Protein AF-A0AA40WFL8-F1 (afdb_monomer)

Nearest PDB structures (foldseek):
  6jas-assembly1_A  TM=4.615E-01  e=9.021E+00  Homo sapiens
  3pxb-assembly1_A  TM=3.647E-01  e=5.814E+00  Homo sapiens

Mean predicted aligned error: 5.48 Å

Structure (mmCIF, N/CA/C/O backbone):
data_AF-A0AA40WFL8-F1
#
_entry.id   AF-A0AA40WFL8-F1
#
loop_
_atom_site.group_PDB
_atom_site.id
_atom_site.type_symbol
_atom_site.label_atom_id
_atom_site.label_alt_id
_atom_site.label_comp_id
_atom_site.label_asym_id
_atom_site.label_entity_id
_atom_site.label_seq_id
_atom_site.pdbx_PDB_ins_code
_atom_site.Cartn_x
_atom_site.Cartn_y
_atom_site.Cartn_z
_atom_site.occupancy
_atom_site.B_iso_or_equiv
_atom_site.auth_seq_id
_atom_site.auth_comp_id
_atom_site.auth_asym_id
_atom_site.auth_atom_id
_atom_site.pdbx_PDB_model_num
ATOM 1 N N . MET A 1 1 ? -19.576 5.888 -26.465 1.00 38.38 1 MET A N 1
ATOM 2 C CA . MET A 1 1 ? -18.145 5.507 -26.473 1.00 38.38 1 MET A CA 1
ATOM 3 C C . MET A 1 1 ? -17.987 4.346 -25.510 1.00 38.38 1 MET A C 1
ATOM 5 O O . MET A 1 1 ? -18.214 4.531 -24.323 1.00 38.38 1 MET A O 1
ATOM 9 N N . HIS A 1 2 ? -17.768 3.139 -26.031 1.00 34.97 2 HIS A N 1
ATOM 10 C CA . HIS A 1 2 ? -17.852 1.905 -25.252 1.00 34.97 2 HIS A CA 1
ATOM 11 C C . HIS A 1 2 ? -16.778 1.844 -24.160 1.00 34.97 2 HIS A C 1
ATOM 13 O O . HIS A 1 2 ? -15.580 1.807 -24.433 1.00 34.97 2 HIS A O 1
ATOM 19 N N . SER A 1 3 ? -17.241 1.832 -22.914 1.00 44.56 3 SER A N 1
ATOM 20 C CA . SER A 1 3 ? -16.462 1.585 -21.710 1.00 44.56 3 SER A CA 1
ATOM 21 C C . SER A 1 3 ? -16.089 0.104 -21.624 1.00 44.56 3 SER A C 1
ATOM 23 O O . SER A 1 3 ? -16.784 -0.685 -20.985 1.00 44.56 3 SER A O 1
ATOM 25 N N . ASN A 1 4 ? -14.974 -0.282 -22.243 1.00 40.94 4 ASN A N 1
ATOM 26 C CA . ASN A 1 4 ? -14.311 -1.548 -21.928 1.00 40.94 4 ASN A CA 1
ATOM 27 C C . ASN A 1 4 ? -13.576 -1.408 -20.585 1.00 40.94 4 ASN A C 1
ATOM 29 O O . ASN A 1 4 ? -12.354 -1.309 -20.530 1.00 40.94 4 ASN A O 1
ATOM 33 N N . ASN A 1 5 ? -14.335 -1.390 -19.48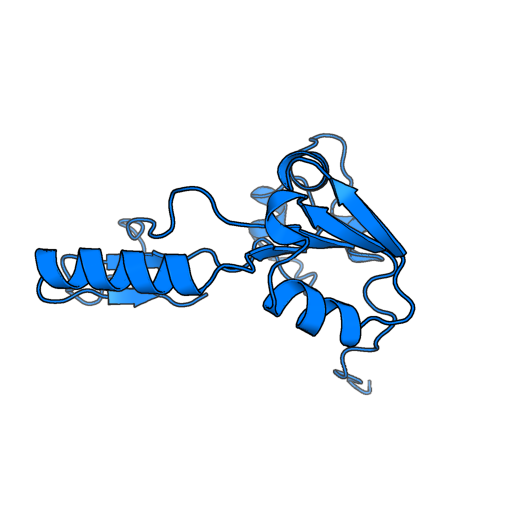7 1.00 43.59 5 ASN A N 1
ATOM 34 C CA . ASN A 1 5 ? -13.825 -1.418 -18.111 1.00 43.59 5 ASN A CA 1
ATOM 35 C C . ASN A 1 5 ? -13.457 -2.846 -17.664 1.00 43.59 5 ASN A C 1
ATOM 37 O O . ASN A 1 5 ? -13.719 -3.246 -16.533 1.00 43.59 5 ASN A O 1
ATOM 41 N N . PHE A 1 6 ? -12.822 -3.620 -18.543 1.00 44.66 6 PHE A N 1
ATOM 42 C CA . PHE A 1 6 ? -12.122 -4.832 -18.136 1.00 44.66 6 PHE A CA 1
ATOM 43 C C . PHE A 1 6 ? -10.654 -4.476 -17.921 1.00 44.66 6 PHE A C 1
ATOM 45 O O . PHE A 1 6 ? -10.023 -3.856 -18.779 1.00 44.66 6 PHE A O 1
ATOM 52 N N . ILE A 1 7 ? -10.113 -4.832 -16.753 1.00 49.56 7 ILE A N 1
ATOM 53 C CA . ILE A 1 7 ? -8.680 -4.731 -16.467 1.00 49.56 7 ILE A CA 1
ATOM 54 C C . ILE A 1 7 ? -7.979 -5.635 -17.479 1.00 49.56 7 ILE A C 1
ATOM 56 O O . ILE A 1 7 ? -7.932 -6.850 -17.317 1.00 49.56 7 ILE A O 1
ATOM 60 N N . SER A 1 8 ? -7.485 -5.046 -18.567 1.00 51.62 8 SER A N 1
ATOM 61 C CA . SER A 1 8 ? -6.639 -5.771 -19.501 1.00 51.62 8 SER A CA 1
ATOM 62 C C . SER A 1 8 ? -5.384 -6.220 -18.741 1.00 51.62 8 SER A C 1
ATOM 64 O O . SER A 1 8 ? -4.764 -5.376 -18.080 1.00 51.62 8 SER A O 1
ATOM 66 N N . PRO A 1 9 ? -4.964 -7.494 -18.845 1.00 51.31 9 PRO A N 1
ATOM 67 C CA . PRO A 1 9 ? -3.715 -7.980 -18.249 1.00 51.31 9 PRO A CA 1
ATOM 68 C C . PRO A 1 9 ? -2.481 -7.184 -18.715 1.00 51.31 9 PRO A C 1
ATOM 70 O O . PRO A 1 9 ? -1.440 -7.220 -18.072 1.00 51.31 9 PRO A O 1
ATOM 73 N N . LYS A 1 10 ? -2.618 -6.365 -19.767 1.00 59.62 10 LYS A N 1
ATOM 74 C CA . LYS A 1 10 ? -1.584 -5.461 -20.288 1.00 59.62 10 LYS A CA 1
ATOM 75 C C . LYS A 1 10 ? -1.400 -4.156 -19.504 1.00 59.62 10 LYS A C 1
ATOM 77 O O . LYS A 1 10 ? -0.617 -3.308 -19.927 1.00 59.62 10 LYS A O 1
ATOM 82 N N . ARG A 1 11 ? -2.131 -3.922 -18.405 1.00 77.62 11 ARG A N 1
ATOM 83 C CA . ARG A 1 11 ? -2.130 -2.598 -17.752 1.00 77.62 11 ARG A CA 1
ATOM 84 C C . ARG A 1 11 ? -0.815 -2.246 -17.051 1.00 77.62 11 ARG A C 1
ATOM 86 O O . ARG A 1 11 ? -0.459 -1.071 -17.020 1.00 77.62 11 ARG A O 1
ATOM 93 N N . PHE A 1 12 ? -0.093 -3.233 -16.527 1.00 92.62 12 PHE A N 1
ATOM 94 C CA . PHE A 1 12 ? 1.189 -3.021 -15.855 1.00 92.62 12 PHE A CA 1
ATOM 95 C C . PHE A 1 12 ? 2.294 -3.740 -16.618 1.00 92.62 12 PHE A C 1
ATOM 97 O O . PHE A 1 12 ? 2.486 -4.935 -16.456 1.00 92.62 12 PHE A O 1
ATOM 104 N N . SER A 1 13 ? 3.063 -3.023 -17.435 1.00 93.44 13 SER A N 1
ATOM 105 C CA . SER A 1 13 ? 4.220 -3.636 -18.111 1.00 93.44 13 SER A CA 1
ATOM 106 C C . SER A 1 13 ? 5.310 -4.076 -17.131 1.00 93.44 13 SER A C 1
ATOM 108 O O . SER A 1 13 ? 6.073 -4.985 -17.435 1.00 93.44 13 SER A O 1
ATOM 110 N N . HIS A 1 14 ? 5.401 -3.412 -15.974 1.00 96.00 14 HIS A N 1
ATOM 111 C CA . HIS A 1 14 ? 6.370 -3.729 -14.931 1.00 96.00 14 HIS A CA 1
ATOM 112 C C . HIS A 1 14 ? 5.688 -3.738 -13.566 1.00 96.00 14 HIS A C 1
ATOM 114 O O . HIS A 1 14 ? 4.840 -2.880 -13.281 1.00 96.00 14 HIS A O 1
ATOM 120 N N . ILE A 1 15 ? 6.104 -4.691 -12.739 1.00 98.00 15 ILE A N 1
ATOM 121 C CA . ILE A 1 15 ? 5.697 -4.846 -11.351 1.00 98.00 15 ILE A CA 1
ATOM 122 C C . ILE A 1 15 ? 6.960 -4.819 -10.497 1.00 98.00 15 ILE A C 1
ATOM 124 O O . ILE A 1 15 ? 7.840 -5.662 -10.648 1.00 98.00 15 ILE A O 1
ATOM 128 N N . TYR A 1 16 ? 7.054 -3.847 -9.601 1.00 98.56 16 TYR A N 1
ATOM 129 C CA . TYR A 1 16 ? 8.117 -3.802 -8.608 1.00 98.56 16 TYR A CA 1
ATOM 130 C C . TYR A 1 16 ? 7.690 -4.597 -7.379 1.00 98.56 16 TYR A C 1
ATOM 132 O O . TYR A 1 16 ? 6.545 -4.486 -6.945 1.00 98.56 16 TYR A O 1
ATOM 140 N N . VAL A 1 17 ? 8.587 -5.391 -6.810 1.00 98.69 17 VAL A N 1
ATOM 141 C CA . VAL A 1 17 ? 8.305 -6.236 -5.649 1.00 98.69 17 VAL A CA 1
ATOM 142 C C . VAL A 1 17 ? 9.363 -5.972 -4.595 1.00 98.69 17 VAL A C 1
ATOM 144 O O . VAL A 1 17 ? 10.548 -6.187 -4.836 1.00 98.69 17 VAL A O 1
ATOM 147 N N . GLU A 1 18 ? 8.932 -5.500 -3.428 1.00 98.56 18 GLU A N 1
ATOM 148 C CA . GLU A 1 18 ? 9.820 -5.348 -2.280 1.00 98.56 18 GLU A CA 1
ATOM 149 C C . GLU A 1 18 ? 10.350 -6.724 -1.855 1.00 98.56 18 GLU A C 1
ATOM 151 O O . GLU A 1 18 ? 9.571 -7.676 -1.760 1.00 98.56 18 GLU A O 1
ATOM 156 N N . GLU A 1 19 ? 11.644 -6.848 -1.554 1.00 98.12 19 GLU A N 1
ATOM 157 C CA . GLU A 1 19 ? 12.238 -8.124 -1.119 1.00 98.12 19 GLU A CA 1
ATOM 158 C C . GLU A 1 19 ? 11.501 -8.712 0.100 1.00 98.12 19 GLU A C 1
ATOM 160 O O . GLU A 1 19 ? 11.250 -9.916 0.173 1.00 98.12 19 GLU A O 1
ATOM 165 N N . SER A 1 20 ? 11.008 -7.855 1.002 1.00 97.69 20 SER A N 1
ATOM 166 C CA . SER A 1 20 ? 10.178 -8.258 2.147 1.00 97.69 20 SER A CA 1
ATOM 167 C C . SER A 1 20 ? 8.823 -8.878 1.748 1.00 97.69 20 SER A C 1
ATOM 169 O O . SER A 1 20 ? 8.265 -9.693 2.493 1.00 97.69 20 SER A O 1
ATOM 171 N N . ALA A 1 21 ? 8.292 -8.524 0.574 1.00 98.12 21 ALA A N 1
ATOM 172 C CA . ALA A 1 21 ? 7.012 -8.970 0.024 1.00 98.12 21 ALA A CA 1
ATOM 173 C C . ALA A 1 21 ? 7.140 -10.157 -0.947 1.00 98.12 21 ALA A C 1
ATOM 175 O O . ALA A 1 21 ? 6.137 -10.814 -1.229 1.00 98.12 21 ALA A O 1
ATOM 176 N N . LYS A 1 22 ? 8.347 -10.457 -1.435 1.00 97.44 22 LYS A N 1
ATOM 177 C CA . LYS A 1 22 ? 8.629 -11.434 -2.500 1.00 97.44 22 LYS A CA 1
ATOM 178 C C . LYS A 1 22 ? 7.982 -12.802 -2.299 1.00 97.44 22 LYS A C 1
ATOM 180 O O . LYS A 1 22 ? 7.327 -13.309 -3.203 1.00 97.44 22 LYS A O 1
ATOM 185 N N . TYR A 1 23 ? 8.111 -13.366 -1.100 1.00 97.56 23 TYR A N 1
ATOM 186 C CA . TYR A 1 23 ? 7.597 -14.702 -0.771 1.00 97.56 23 TYR A CA 1
ATOM 187 C C . TYR A 1 23 ? 6.208 -14.688 -0.124 1.00 97.56 23 TYR A C 1
ATOM 189 O O . TYR A 1 23 ? 5.742 -15.712 0.371 1.00 97.56 23 TYR A O 1
ATOM 197 N N . HIS A 1 24 ? 5.531 -13.538 -0.090 1.00 98.44 24 HIS A N 1
ATOM 198 C CA . HIS A 1 24 ? 4.192 -13.475 0.477 1.00 98.44 24 HIS A CA 1
ATOM 199 C C . HIS A 1 24 ? 3.178 -14.182 -0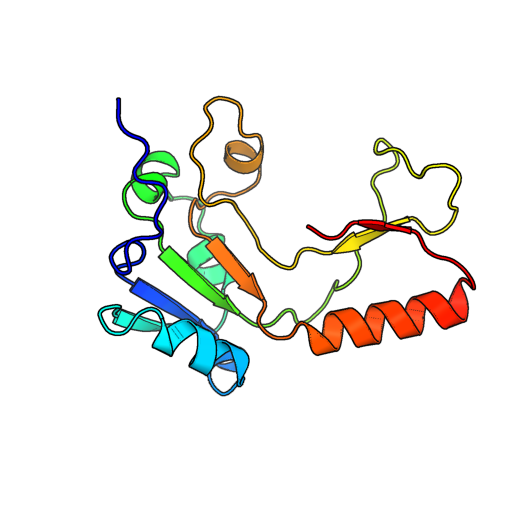.448 1.00 98.44 24 HIS A C 1
ATOM 201 O O . HIS A 1 24 ? 3.188 -13.923 -1.657 1.00 98.44 24 HIS A O 1
ATOM 207 N N . PRO A 1 25 ? 2.253 -15.018 0.067 1.00 98.12 25 PRO A N 1
ATOM 208 C CA . PRO A 1 25 ? 1.287 -15.735 -0.772 1.00 98.12 25 PRO A CA 1
ATOM 209 C C . PRO A 1 25 ? 0.461 -14.808 -1.671 1.00 98.12 25 PRO A C 1
ATOM 211 O O . PRO A 1 25 ? 0.252 -15.094 -2.849 1.00 98.12 25 PRO A O 1
ATOM 214 N N . LYS A 1 26 ? 0.064 -13.639 -1.147 1.00 98.19 26 LYS A N 1
ATOM 215 C CA . LYS A 1 26 ? -0.677 -12.631 -1.919 1.00 98.19 26 LYS A CA 1
ATOM 216 C C . LYS A 1 26 ? 0.148 -12.046 -3.070 1.00 98.19 26 LYS A C 1
ATOM 218 O O . LYS A 1 26 ? -0.424 -11.742 -4.109 1.00 98.19 26 LYS A O 1
ATOM 223 N N . THR A 1 27 ? 1.470 -11.928 -2.926 1.00 98.38 27 THR A N 1
ATOM 224 C CA . THR A 1 27 ? 2.358 -11.500 -4.021 1.00 98.38 27 THR A CA 1
ATOM 225 C C . THR A 1 27 ? 2.295 -12.501 -5.167 1.00 98.38 27 THR A C 1
ATOM 227 O O . THR A 1 27 ? 2.046 -12.107 -6.301 1.00 98.38 27 THR A O 1
ATOM 230 N N . SER A 1 28 ? 2.421 -13.797 -4.866 1.00 97.75 28 SER A N 1
ATOM 231 C CA . SER A 1 28 ? 2.325 -14.862 -5.877 1.00 97.75 28 SER A CA 1
ATOM 232 C C . SER A 1 28 ? 0.951 -14.883 -6.559 1.00 97.75 28 SER A C 1
ATOM 234 O O . SER A 1 28 ? 0.862 -15.002 -7.778 1.00 97.75 28 SER A O 1
ATOM 236 N N . GLU A 1 29 ? -0.124 -14.698 -5.786 1.00 97.94 29 GLU A N 1
ATOM 237 C CA . GLU A 1 29 ? -1.493 -14.606 -6.308 1.00 97.94 29 GLU A CA 1
ATOM 238 C C . GLU A 1 29 ? -1.712 -13.380 -7.210 1.00 97.94 29 GLU A C 1
ATOM 240 O O . GLU A 1 29 ? -2.473 -13.441 -8.173 1.00 97.94 29 GLU A O 1
ATOM 245 N N . ILE A 1 30 ? -1.084 -12.243 -6.903 1.00 96.56 30 ILE A N 1
ATOM 246 C CA . ILE A 1 30 ? -1.180 -11.050 -7.747 1.00 96.56 30 ILE A CA 1
ATOM 247 C C . ILE A 1 30 ? -0.361 -11.245 -9.024 1.00 96.56 30 ILE A C 1
ATOM 249 O O . ILE A 1 30 ? -0.881 -10.994 -10.107 1.00 96.56 30 ILE A O 1
ATOM 253 N N . LEU A 1 31 ? 0.882 -11.725 -8.924 1.00 96.56 31 LEU A N 1
ATOM 254 C CA . LEU A 1 31 ? 1.757 -11.937 -10.082 1.00 96.56 31 LEU A CA 1
ATOM 255 C C . LEU A 1 31 ? 1.176 -12.951 -11.077 1.00 96.56 31 LEU A C 1
ATOM 257 O O . LEU A 1 31 ? 1.316 -12.758 -12.282 1.00 96.56 31 LEU A O 1
ATOM 261 N N . SER A 1 32 ? 0.446 -13.972 -10.613 1.00 95.88 32 SER A N 1
ATOM 262 C CA . SER A 1 32 ? -0.209 -14.937 -11.510 1.00 95.88 32 SER A CA 1
ATOM 263 C C . SER A 1 32 ? -1.283 -14.310 -12.412 1.00 95.88 32 SER A C 1
ATOM 265 O O . SER A 1 32 ? -1.582 -14.850 -13.476 1.00 95.88 32 SER A O 1
ATOM 267 N N . LYS A 1 33 ? -1.830 -13.145 -12.035 1.00 94.75 33 LYS A N 1
ATOM 268 C CA . LYS A 1 33 ? -2.787 -12.366 -12.844 1.00 94.75 33 LYS A CA 1
ATOM 269 C C . LYS A 1 33 ? -2.095 -11.500 -13.905 1.00 94.75 33 LYS A C 1
ATOM 271 O O . LYS A 1 33 ? -2.773 -10.937 -14.764 1.00 94.75 33 LYS A O 1
ATOM 276 N N . PHE A 1 34 ? -0.767 -11.405 -13.858 1.00 94.25 34 PHE A N 1
ATOM 277 C CA . PHE A 1 34 ? 0.062 -10.576 -14.730 1.00 94.25 34 PHE A CA 1
ATOM 278 C C . PHE A 1 34 ? 1.228 -11.379 -15.344 1.00 94.25 34 PHE A C 1
ATOM 280 O O . PHE A 1 34 ? 2.392 -11.019 -15.161 1.00 94.25 34 PHE A O 1
ATOM 287 N N . PRO A 1 35 ? 0.945 -12.465 -16.090 1.00 92.75 35 PRO A N 1
ATOM 288 C CA . PRO A 1 35 ? 1.982 -13.373 -16.590 1.00 92.75 35 PRO A CA 1
ATOM 289 C C . PRO A 1 35 ? 2.941 -12.730 -17.608 1.00 92.75 35 PRO A C 1
ATOM 291 O O . PRO A 1 35 ? 4.042 -13.230 -17.804 1.00 92.75 35 PRO A O 1
ATOM 294 N N . GLU A 1 36 ? 2.539 -11.630 -18.254 1.00 92.69 36 GLU A N 1
ATOM 295 C CA . GLU A 1 36 ? 3.349 -10.905 -19.247 1.00 92.69 36 GLU A CA 1
ATOM 296 C C . GLU A 1 36 ? 4.191 -9.766 -18.635 1.00 92.69 36 GLU A C 1
ATOM 298 O O . GLU A 1 36 ? 4.940 -9.097 -19.348 1.00 92.69 36 GLU A O 1
ATOM 303 N N . SER A 1 37 ? 4.057 -9.493 -17.334 1.00 95.38 37 SER A N 1
ATOM 304 C CA . SER A 1 37 ? 4.704 -8.345 -16.694 1.00 95.38 37 SER A CA 1
ATOM 305 C C . SER A 1 37 ? 6.132 -8.648 -16.255 1.00 95.38 37 SER A C 1
ATOM 307 O O . SER A 1 37 ? 6.410 -9.669 -15.625 1.00 95.38 37 SER A O 1
ATOM 309 N N . TYR A 1 38 ? 7.039 -7.697 -16.480 1.00 96.62 38 TYR A N 1
ATOM 310 C CA . TYR A 1 38 ? 8.394 -7.782 -15.940 1.00 96.62 38 TYR A CA 1
ATOM 311 C C . TYR A 1 38 ? 8.392 -7.511 -14.438 1.00 96.62 38 TYR A C 1
ATOM 313 O O . TYR A 1 38 ? 7.931 -6.460 -13.990 1.00 96.62 38 TYR A O 1
ATOM 321 N N . THR A 1 39 ? 8.935 -8.448 -13.665 1.00 97.62 39 THR A N 1
ATOM 322 C CA . THR A 1 39 ? 9.062 -8.309 -12.212 1.00 97.62 39 THR A CA 1
ATOM 323 C C . THR A 1 39 ? 10.444 -7.769 -11.856 1.00 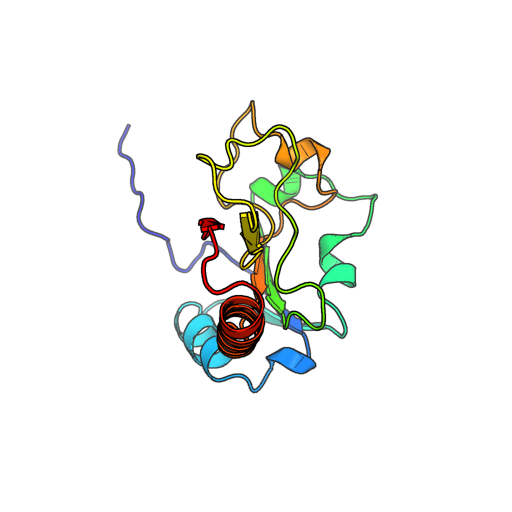97.62 39 THR A C 1
ATOM 325 O O . THR A 1 39 ? 11.451 -8.328 -12.283 1.00 97.62 39 THR A O 1
ATOM 328 N N . ILE A 1 40 ? 10.493 -6.691 -11.074 1.00 98.44 40 ILE A N 1
ATOM 329 C CA . ILE A 1 40 ? 11.731 -6.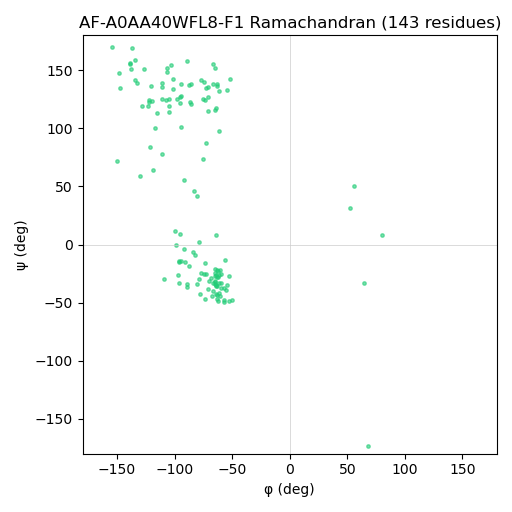044 -10.624 1.00 98.44 40 ILE A CA 1
ATOM 330 C C . ILE A 1 40 ? 11.775 -6.081 -9.097 1.00 98.44 40 ILE A C 1
ATOM 332 O O . ILE A 1 40 ? 10.867 -5.574 -8.442 1.00 98.44 40 ILE A O 1
ATOM 336 N N . ALA A 1 41 ? 12.830 -6.659 -8.532 1.00 98.25 41 ALA A N 1
ATOM 337 C CA . ALA A 1 41 ? 13.072 -6.620 -7.095 1.00 98.25 41 ALA A CA 1
ATOM 338 C C . ALA A 1 41 ? 13.558 -5.232 -6.650 1.00 98.25 41 ALA A C 1
ATOM 340 O O . ALA A 1 41 ? 14.361 -4.610 -7.345 1.00 98.25 41 ALA A O 1
ATOM 341 N N . ILE A 1 42 ? 13.070 -4.763 -5.502 1.00 98.44 42 ILE A N 1
ATOM 342 C CA . ILE A 1 42 ? 13.481 -3.505 -4.858 1.00 98.44 42 ILE A CA 1
ATOM 343 C C . ILE A 1 42 ? 13.609 -3.702 -3.344 1.00 98.44 42 ILE A C 1
ATOM 345 O O . ILE A 1 42 ? 12.939 -4.567 -2.775 1.00 98.44 42 ILE A O 1
ATOM 349 N N . ASP A 1 43 ? 14.406 -2.875 -2.671 1.00 98.06 43 ASP A N 1
ATOM 350 C CA . ASP A 1 43 ? 14.550 -2.956 -1.210 1.00 98.06 43 ASP A CA 1
ATOM 351 C C . ASP A 1 43 ? 13.388 -2.258 -0.488 1.00 98.06 43 ASP A C 1
ATOM 353 O O . ASP A 1 43 ? 12.934 -2.699 0.574 1.00 98.06 43 ASP A O 1
ATOM 357 N N . SER A 1 44 ? 12.869 -1.175 -1.073 1.00 97.31 44 SER A N 1
ATOM 358 C CA . SER A 1 44 ? 11.763 -0.396 -0.519 1.00 97.31 44 SER A CA 1
ATOM 359 C C . SER A 1 44 ? 10.883 0.209 -1.606 1.00 97.31 44 SER A C 1
ATOM 361 O O . SER A 1 44 ? 11.372 0.875 -2.517 1.00 97.31 44 SER A O 1
ATOM 363 N N . TYR A 1 45 ? 9.554 0.116 -1.452 1.00 97.38 45 TYR A N 1
ATOM 364 C CA . TYR A 1 45 ? 8.605 0.783 -2.362 1.00 97.38 45 TYR A CA 1
ATOM 365 C C . TYR A 1 45 ? 8.873 2.290 -2.525 1.00 97.38 45 TYR A C 1
ATOM 367 O O . TYR A 1 45 ? 8.549 2.876 -3.560 1.00 97.38 45 TYR A O 1
ATOM 375 N N . LYS A 1 46 ? 9.482 2.920 -1.509 1.00 95.75 46 LYS A N 1
ATOM 376 C CA . LYS A 1 46 ? 9.818 4.348 -1.493 1.00 95.75 46 LYS A CA 1
ATOM 377 C C . LYS A 1 46 ? 10.821 4.726 -2.588 1.00 95.75 46 LYS A C 1
ATOM 379 O O . LYS A 1 46 ? 10.759 5.854 -3.060 1.00 95.75 46 LYS A O 1
ATOM 384 N N . GLU A 1 47 ? 11.683 3.811 -3.030 1.00 95.44 47 GLU A N 1
ATOM 385 C CA . GLU A 1 47 ? 12.661 4.060 -4.105 1.00 95.44 47 GLU A CA 1
ATOM 386 C C . GLU A 1 47 ? 11.993 4.339 -5.452 1.00 95.44 47 GLU A C 1
ATOM 388 O O . GLU A 1 47 ? 12.495 5.127 -6.247 1.00 95.44 47 GLU A O 1
ATOM 393 N N . VAL A 1 48 ? 10.832 3.730 -5.689 1.00 95.19 48 VAL A N 1
ATOM 394 C CA . VAL A 1 48 ? 10.050 3.914 -6.918 1.00 95.19 48 VAL A CA 1
ATOM 395 C C . VAL A 1 48 ? 8.957 4.966 -6.719 1.00 95.19 48 VAL A C 1
ATOM 397 O O . VAL A 1 48 ? 8.605 5.691 -7.647 1.00 95.19 48 VAL A O 1
ATOM 400 N N . PHE A 1 49 ? 8.399 5.061 -5.510 1.00 95.44 49 PHE A N 1
ATOM 401 C CA . PHE A 1 49 ? 7.226 5.888 -5.234 1.00 95.44 49 PHE A CA 1
ATOM 402 C C . PHE A 1 49 ? 7.558 7.339 -4.840 1.00 95.44 49 PHE A C 1
ATOM 404 O O . PHE A 1 49 ? 6.814 8.244 -5.207 1.00 95.44 49 PHE A O 1
ATOM 411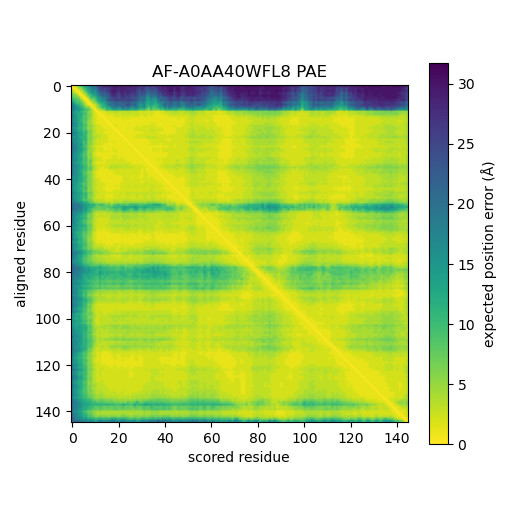 N N . ASN A 1 50 ? 8.664 7.596 -4.134 1.00 94.62 50 ASN A N 1
ATOM 412 C CA . ASN A 1 50 ? 8.966 8.915 -3.558 1.00 94.62 50 ASN A CA 1
ATOM 413 C C . ASN A 1 50 ? 9.892 9.862 -4.354 1.00 94.62 50 ASN A C 1
ATOM 415 O O . ASN A 1 50 ? 9.917 11.036 -3.980 1.00 94.62 50 ASN A O 1
ATOM 419 N N . PRO A 1 51 ? 10.660 9.462 -5.393 1.00 92.50 51 PRO A N 1
ATOM 420 C CA . PRO A 1 51 ? 11.530 10.412 -6.095 1.00 92.50 51 PRO A CA 1
ATOM 421 C C . PRO A 1 51 ? 10.785 11.658 -6.607 1.00 92.50 51 PRO A C 1
ATOM 423 O O . PRO A 1 51 ? 9.728 11.545 -7.218 1.00 92.50 51 PRO A O 1
ATOM 426 N N . SER A 1 52 ? 11.319 12.861 -6.390 1.00 81.81 52 SER A N 1
ATOM 427 C CA . SER A 1 52 ? 10.622 14.117 -6.726 1.00 81.81 52 SER A CA 1
ATOM 428 C C . SER A 1 52 ? 10.646 14.468 -8.219 1.00 81.81 52 SER A C 1
ATOM 430 O O . SER A 1 52 ? 9.747 15.148 -8.707 1.00 81.81 52 SER A O 1
ATOM 432 N N . ALA A 1 53 ? 11.634 13.978 -8.971 1.00 82.81 53 ALA A N 1
ATOM 433 C CA . ALA A 1 53 ? 11.789 14.229 -10.406 1.00 82.81 53 ALA A CA 1
ATOM 434 C C . ALA A 1 53 ? 10.929 13.281 -11.274 1.00 82.81 53 ALA A C 1
ATOM 436 O O . ALA A 1 53 ? 11.409 12.691 -12.241 1.00 82.81 53 ALA A O 1
ATOM 437 N N . GLN A 1 54 ? 9.657 13.097 -10.911 1.00 85.25 54 GLN A N 1
ATOM 438 C CA . GLN A 1 54 ? 8.705 12.236 -11.619 1.00 85.25 54 GLN A CA 1
ATOM 439 C C . GLN A 1 54 ? 7.625 13.079 -12.314 1.00 85.25 54 GLN A C 1
ATOM 441 O O . GLN A 1 54 ? 7.099 14.040 -11.759 1.00 85.25 54 GLN A O 1
ATOM 446 N N . SER A 1 55 ? 7.252 12.707 -13.543 1.00 89.94 55 SER A N 1
ATOM 447 C CA . SER A 1 55 ? 6.108 13.310 -14.238 1.00 89.94 55 SER A CA 1
ATOM 448 C C . SER A 1 55 ? 4.858 12.463 -14.006 1.00 89.94 55 SER A C 1
ATOM 450 O O . SER A 1 55 ? 4.660 11.444 -14.675 1.00 89.94 55 SER A O 1
ATOM 452 N N . PHE A 1 56 ? 3.993 12.902 -13.086 1.00 90.50 56 PHE A N 1
ATOM 453 C CA . PHE A 1 56 ? 2.757 12.196 -12.725 1.00 90.50 56 PHE A CA 1
ATOM 454 C C . PHE A 1 56 ? 1.893 11.867 -13.955 1.00 90.50 56 PHE A C 1
ATOM 456 O O . PHE A 1 56 ? 1.478 10.725 -14.157 1.00 90.50 56 PHE A O 1
ATOM 463 N N . GLN A 1 57 ? 1.664 12.851 -14.832 1.00 89.81 57 GLN A N 1
ATOM 464 C CA . GLN A 1 57 ? 0.829 12.674 -16.026 1.00 89.81 57 GLN A CA 1
ATOM 465 C C . GLN A 1 57 ? 1.448 11.713 -17.048 1.00 89.81 57 GLN A C 1
ATOM 467 O O . GLN A 1 57 ? 0.729 10.953 -17.697 1.00 89.81 57 GLN A O 1
ATOM 472 N N . THR A 1 58 ? 2.777 11.684 -17.159 1.00 90.81 58 THR A N 1
ATOM 473 C CA . THR A 1 58 ? 3.470 10.701 -18.005 1.00 90.81 58 THR A CA 1
ATOM 474 C C . THR A 1 58 ? 3.303 9.295 -17.437 1.00 90.81 58 THR A C 1
ATOM 476 O O . THR A 1 58 ? 2.953 8.368 -18.166 1.00 90.81 58 THR A O 1
ATOM 479 N N . GLN A 1 59 ? 3.462 9.136 -16.124 1.00 91.94 59 GLN A N 1
ATOM 480 C CA . GLN A 1 59 ? 3.282 7.851 -15.455 1.00 91.94 59 GLN A CA 1
ATOM 481 C C . GLN A 1 59 ? 1.840 7.346 -15.524 1.00 91.94 59 GLN A C 1
ATOM 483 O O . GLN A 1 59 ? 1.640 6.153 -15.706 1.00 91.94 59 GLN A O 1
ATOM 488 N N . LYS A 1 60 ? 0.822 8.216 -15.499 1.00 91.75 60 LYS A N 1
ATOM 489 C CA . LYS A 1 60 ? -0.576 7.792 -15.705 1.00 91.75 60 LYS A CA 1
ATOM 490 C C . LYS A 1 60 ? -0.841 7.148 -17.069 1.00 91.75 60 LYS A C 1
ATOM 492 O O . LYS A 1 60 ? -1.799 6.386 -17.179 1.00 91.75 60 LYS A O 1
ATOM 497 N N . ARG A 1 61 ? -0.009 7.398 -18.088 1.00 90.00 61 ARG A N 1
ATOM 498 C CA . ARG A 1 61 ? -0.112 6.722 -19.399 1.00 90.00 61 ARG A CA 1
ATOM 499 C C . ARG A 1 61 ? 0.387 5.274 -19.359 1.00 90.00 61 ARG A C 1
ATOM 501 O O . ARG A 1 61 ? -0.045 4.465 -20.170 1.00 90.00 61 ARG A O 1
ATOM 508 N N . SER A 1 62 ? 1.279 4.947 -18.425 1.00 90.88 62 SER A N 1
ATOM 509 C CA . SER A 1 62 ? 1.805 3.596 -18.203 1.00 90.88 62 SER A CA 1
ATOM 510 C C . SER A 1 62 ? 2.152 3.424 -16.715 1.00 90.88 62 SER A C 1
ATOM 512 O O . SER A 1 62 ? 3.343 3.384 -16.370 1.00 90.88 62 SER A O 1
ATOM 514 N N . PRO A 1 63 ? 1.148 3.331 -15.823 1.00 92.94 63 PRO A N 1
ATOM 515 C CA . PRO A 1 63 ? 1.406 3.206 -14.397 1.00 92.94 63 PRO A CA 1
ATOM 516 C C . PRO A 1 63 ? 2.120 1.887 -14.121 1.00 92.94 63 PRO A C 1
ATOM 518 O O . PRO A 1 63 ? 1.959 0.915 -14.863 1.00 92.94 63 PRO A O 1
ATOM 521 N N . LYS A 1 64 ? 2.922 1.854 -13.061 1.00 95.50 64 LYS A N 1
ATOM 522 C CA . LYS A 1 64 ? 3.567 0.635 -12.570 1.00 95.50 64 LYS A CA 1
ATOM 523 C C . LYS A 1 64 ? 2.876 0.181 -11.290 1.00 95.50 64 LYS A C 1
ATOM 525 O O . LYS A 1 64 ? 2.369 1.011 -10.529 1.00 95.50 64 LYS A O 1
ATOM 530 N N . LEU A 1 65 ? 2.847 -1.129 -11.079 1.00 97.44 65 LEU A N 1
ATOM 531 C CA . LEU A 1 65 ? 2.374 -1.725 -9.835 1.00 97.44 65 LEU A CA 1
ATOM 532 C C . LEU A 1 65 ? 3.578 -1.976 -8.929 1.00 97.44 65 LEU A C 1
ATOM 534 O O . LEU A 1 65 ? 4.621 -2.422 -9.397 1.00 97.44 65 LEU A O 1
ATOM 538 N N . ILE A 1 66 ? 3.436 -1.683 -7.646 1.00 98.44 66 ILE A N 1
ATOM 539 C CA . ILE A 1 66 ? 4.443 -1.938 -6.624 1.00 98.44 66 ILE A CA 1
ATOM 540 C C . ILE A 1 66 ? 3.792 -2.828 -5.566 1.00 98.44 66 ILE A C 1
ATOM 542 O O . ILE A 1 66 ? 2.746 -2.475 -5.028 1.00 98.44 66 ILE A O 1
ATOM 546 N N . LEU A 1 67 ? 4.386 -3.981 -5.279 1.00 98.62 67 LEU A N 1
ATOM 547 C CA . LEU A 1 67 ? 3.960 -4.904 -4.232 1.00 98.62 67 LEU A CA 1
ATOM 548 C C . LEU A 1 67 ? 4.925 -4.774 -3.060 1.00 98.62 67 LEU A C 1
ATOM 550 O O . LEU A 1 67 ? 6.123 -5.002 -3.210 1.00 98.62 67 LEU A O 1
ATOM 554 N N . ALA A 1 68 ? 4.404 -4.381 -1.905 1.00 98.44 68 ALA A N 1
ATOM 555 C CA . ALA A 1 68 ? 5.206 -4.027 -0.741 1.00 98.44 68 ALA A CA 1
ATOM 556 C C . ALA A 1 68 ? 4.616 -4.619 0.539 1.00 98.44 68 ALA A C 1
ATOM 558 O O . ALA A 1 68 ? 3.476 -5.085 0.549 1.00 98.44 68 ALA A O 1
ATOM 559 N N . LYS A 1 69 ? 5.368 -4.560 1.640 1.00 97.69 69 LYS A N 1
ATOM 560 C CA . LYS A 1 69 ? 4.828 -4.818 2.980 1.00 97.69 69 LYS A CA 1
ATOM 561 C C . LYS A 1 69 ? 4.805 -3.540 3.798 1.00 97.69 69 LYS A C 1
ATOM 563 O O . LYS A 1 69 ? 5.772 -2.779 3.827 1.00 97.69 69 LYS A O 1
ATOM 568 N N . ARG A 1 70 ? 3.694 -3.305 4.488 1.00 96.25 70 ARG A N 1
ATOM 569 C CA . ARG A 1 70 ? 3.601 -2.230 5.470 1.00 96.25 70 ARG A CA 1
ATOM 570 C C . ARG A 1 70 ? 4.353 -2.672 6.722 1.00 96.25 70 ARG A C 1
ATOM 572 O O . ARG A 1 70 ? 4.069 -3.740 7.238 1.00 96.25 70 ARG A O 1
ATOM 579 N N . LYS A 1 71 ? 5.317 -1.875 7.185 1.00 94.38 71 LYS A N 1
ATOM 580 C CA . LYS A 1 71 ? 6.150 -2.206 8.361 1.00 94.38 71 LYS A CA 1
ATOM 581 C C . LYS A 1 71 ? 5.640 -1.561 9.652 1.00 94.38 71 LYS A C 1
ATOM 583 O O . LYS A 1 71 ? 5.883 -2.056 10.743 1.00 94.38 71 LYS A O 1
ATOM 588 N N . GLU A 1 72 ? 4.943 -0.440 9.521 1.00 93.19 72 GLU A N 1
ATOM 589 C CA . GLU A 1 72 ? 4.496 0.407 10.624 1.00 93.19 72 GLU A CA 1
ATOM 590 C C . GLU A 1 72 ? 3.253 1.195 10.207 1.00 93.19 72 GLU A C 1
ATOM 592 O O . GLU A 1 72 ? 2.914 1.233 9.025 1.00 93.19 72 GLU A O 1
ATOM 597 N N . GLN A 1 73 ? 2.595 1.860 11.160 1.00 92.12 73 GLN A N 1
ATOM 598 C CA . GLN A 1 73 ? 1.468 2.758 10.882 1.00 92.12 73 GLN A CA 1
ATOM 599 C C . GLN A 1 73 ? 0.319 2.074 10.109 1.00 92.12 73 GLN A C 1
ATOM 601 O O . GLN A 1 73 ? -0.168 2.560 9.090 1.00 92.12 73 GLN A O 1
ATOM 606 N N . PHE A 1 74 ? -0.114 0.911 10.603 1.00 95.38 74 PHE A N 1
ATOM 607 C CA . PHE A 1 74 ? -1.235 0.146 10.041 1.00 95.38 74 PHE A CA 1
ATOM 608 C C . PHE A 1 74 ? -2.593 0.838 10.238 1.00 95.38 74 PHE A C 1
ATOM 610 O O . PHE A 1 74 ? -3.500 0.669 9.423 1.00 95.38 74 PHE A O 1
ATOM 617 N N . LEU A 1 75 ? -2.712 1.628 11.308 1.00 94.25 75 LEU A N 1
ATOM 618 C CA . LEU A 1 75 ? -3.879 2.434 11.647 1.00 94.25 75 LEU A CA 1
ATOM 619 C C . LEU A 1 75 ? -3.453 3.894 11.752 1.00 94.25 75 LEU A C 1
ATOM 621 O O . LEU A 1 75 ? -2.577 4.238 12.548 1.00 94.25 75 LEU A O 1
ATOM 625 N N . TYR A 1 76 ? -4.086 4.748 10.964 1.00 93.00 76 TYR A N 1
ATOM 626 C CA . TYR A 1 76 ? -3.921 6.187 11.055 1.00 93.00 76 TYR A CA 1
ATOM 627 C C . TYR A 1 76 ? -5.114 6.777 11.801 1.00 93.00 76 TYR A C 1
ATOM 629 O O . TYR A 1 76 ? -6.243 6.405 11.481 1.00 93.00 76 TYR A O 1
ATOM 637 N N . PRO A 1 77 ? -4.912 7.683 12.769 1.00 92.00 77 PRO A N 1
ATOM 638 C CA . PRO A 1 77 ? -6.029 8.363 13.410 1.00 92.00 77 PRO A CA 1
ATOM 639 C C . PRO A 1 77 ? -6.782 9.197 12.373 1.00 92.00 77 PRO A C 1
ATOM 641 O O . PRO A 1 77 ? -6.163 9.844 11.526 1.00 92.00 77 PRO A O 1
ATOM 644 N N . GLY A 1 78 ? -8.110 9.172 12.446 1.00 89.69 78 GLY A N 1
ATOM 645 C CA . GLY A 1 78 ? -8.980 9.986 11.611 1.00 89.69 78 GLY A CA 1
ATOM 646 C C . GLY A 1 78 ? -8.587 11.458 11.663 1.00 89.69 78 GLY A C 1
ATOM 647 O O . GLY A 1 78 ? -8.176 11.974 12.705 1.00 89.69 78 GLY A O 1
ATOM 648 N N . SER A 1 79 ? -8.681 12.147 10.525 1.00 81.44 79 SER A N 1
ATOM 649 C CA . SER A 1 79 ? -8.482 13.592 10.529 1.00 81.44 79 SER A CA 1
ATOM 650 C C . SER A 1 79 ? -9.625 14.230 11.316 1.00 81.44 79 SER A C 1
ATOM 652 O O . SER A 1 79 ? -10.778 13.864 11.115 1.00 81.44 79 SER A O 1
ATOM 654 N N . GLY A 1 80 ? -9.340 15.226 12.160 1.00 81.81 80 GLY A N 1
ATOM 655 C CA . GLY A 1 80 ? -10.377 15.960 12.910 1.00 81.81 80 GLY A CA 1
ATOM 656 C C . GLY A 1 80 ? -11.365 16.756 12.039 1.00 81.81 80 GLY A C 1
ATOM 657 O O . GLY A 1 80 ? -12.138 17.551 12.555 1.00 81.81 80 GLY A O 1
ATOM 658 N N . ILE A 1 81 ? -11.298 16.584 10.717 1.00 85.19 81 ILE A N 1
ATOM 659 C CA . ILE A 1 81 ? -12.157 17.201 9.703 1.00 85.19 81 ILE A CA 1
ATOM 660 C C . ILE A 1 81 ? -13.100 16.149 9.094 1.00 85.19 81 ILE A C 1
ATOM 662 O O . ILE A 1 81 ? -14.193 16.487 8.645 1.00 85.19 81 ILE A O 1
ATOM 666 N N . ALA A 1 82 ? -12.687 14.879 9.042 1.00 85.31 82 ALA A N 1
ATOM 667 C CA . ALA A 1 82 ? -13.524 13.809 8.520 1.00 85.31 82 ALA A CA 1
ATOM 668 C C . ALA A 1 82 ? -14.585 13.408 9.562 1.00 85.31 82 ALA A C 1
ATOM 670 O O . ALA A 1 82 ? -14.280 13.380 10.754 1.00 85.31 82 ALA A O 1
ATOM 671 N N . PRO A 1 83 ? -15.823 13.096 9.134 1.00 84.50 83 PRO A N 1
ATOM 672 C CA . PRO A 1 83 ? -16.890 12.734 10.055 1.00 84.50 83 PRO A CA 1
ATOM 673 C C . PRO A 1 83 ? -16.544 11.429 10.777 1.00 84.50 83 PRO A C 1
ATOM 675 O O . PRO A 1 83 ? -16.420 10.373 10.157 1.00 84.50 83 PRO A O 1
ATOM 678 N N . ASP A 1 84 ? -16.412 11.520 12.097 1.00 87.75 84 ASP A N 1
ATOM 679 C CA . ASP A 1 84 ? -16.190 10.385 12.996 1.00 87.75 84 ASP A CA 1
ATOM 680 C C . ASP A 1 84 ? -17.497 9.680 13.392 1.00 87.75 84 ASP A C 1
ATOM 682 O O . ASP A 1 84 ? -17.463 8.643 14.046 1.00 87.75 84 ASP A O 1
ATOM 686 N N . PHE A 1 85 ? -18.649 10.239 13.001 1.00 88.75 85 PHE A N 1
ATOM 687 C CA . PHE A 1 85 ? -19.996 9.759 13.325 1.00 88.75 85 PHE A CA 1
ATOM 688 C C . PHE A 1 85 ? -20.228 9.528 14.830 1.00 88.75 85 PHE A C 1
ATOM 690 O O . PHE A 1 85 ? -21.004 8.654 15.214 1.00 88.75 85 PHE A O 1
ATOM 697 N N . GLY A 1 86 ? -19.563 10.306 15.691 1.00 87.56 86 GLY A N 1
ATOM 698 C CA . GLY A 1 86 ? -19.661 10.183 17.147 1.00 87.56 86 GLY A CA 1
ATOM 699 C C . GLY A 1 86 ? -18.805 9.063 17.749 1.00 87.56 86 GLY A C 1
ATOM 700 O O . GLY A 1 86 ? -18.922 8.781 18.943 1.00 87.56 86 GLY A O 1
ATOM 701 N N . TYR A 1 87 ? -17.936 8.421 16.962 1.00 89.25 87 TYR A N 1
ATOM 702 C CA . TYR A 1 87 ? -16.986 7.433 17.466 1.00 89.25 87 TYR A CA 1
ATOM 703 C C . TYR A 1 87 ? -15.709 8.106 17.969 1.00 89.25 87 TYR A C 1
ATOM 705 O O . TYR A 1 87 ? -14.957 8.699 17.205 1.00 89.25 87 TYR A O 1
ATOM 713 N N .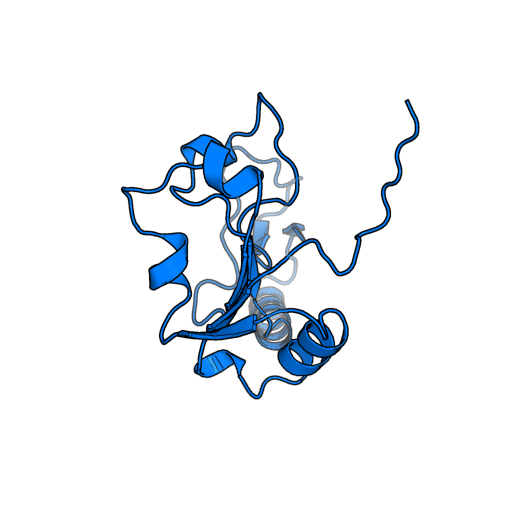 GLN A 1 88 ? -15.397 7.908 19.252 1.00 87.94 88 GLN A N 1
ATOM 714 C CA . GLN A 1 88 ? -14.162 8.413 19.869 1.00 87.94 88 GLN A CA 1
ATOM 715 C C . GLN A 1 88 ? -12.885 7.866 19.202 1.00 87.94 88 GLN A C 1
ATOM 717 O O . GLN A 1 88 ? -11.859 8.540 19.152 1.00 87.94 88 GLN A O 1
ATOM 722 N N . PHE A 1 89 ? -12.939 6.627 18.712 1.00 92.88 89 PHE A N 1
ATOM 723 C CA . PHE A 1 89 ? -11.801 5.900 18.157 1.00 92.88 89 PHE A CA 1
ATOM 724 C C . PHE A 1 89 ? -11.972 5.720 16.651 1.00 92.88 89 PHE A C 1
ATOM 726 O O . PHE A 1 89 ? -12.362 4.651 16.177 1.00 92.88 89 PHE A O 1
ATOM 733 N N . PHE A 1 90 ? -11.702 6.794 15.915 1.00 93.75 90 PHE A N 1
ATOM 734 C CA . PHE A 1 90 ? -11.796 6.842 14.462 1.00 93.75 90 PHE A CA 1
ATOM 735 C C . PHE A 1 90 ? -10.417 6.648 13.814 1.00 93.75 90 PHE A C 1
ATOM 737 O O . PHE A 1 90 ? -9.472 7.378 14.115 1.00 93.75 90 PHE A O 1
ATOM 744 N N . TYR A 1 91 ? -10.310 5.671 12.910 1.00 94.44 91 TYR A N 1
ATOM 745 C CA . TYR A 1 91 ? -9.090 5.336 12.179 1.00 94.44 91 TYR A CA 1
ATOM 746 C C . TYR A 1 91 ? -9.342 5.123 10.681 1.00 94.44 91 TYR A C 1
ATOM 748 O O . TYR A 1 91 ? -10.445 4.788 10.251 1.00 94.44 91 TYR A O 1
ATOM 756 N N . TYR A 1 92 ? -8.284 5.241 9.882 1.00 93.19 92 TYR A N 1
ATOM 757 C CA . TYR A 1 92 ? -8.236 4.770 8.499 1.00 93.19 92 TYR A CA 1
ATOM 758 C C . TYR A 1 92 ? -7.032 3.856 8.275 1.00 93.19 92 TYR A C 1
ATOM 760 O O . TYR A 1 92 ? -5.992 3.985 8.927 1.00 93.19 92 TYR A O 1
ATOM 768 N N . ASN A 1 93 ? -7.172 2.931 7.329 1.00 93.50 93 ASN A N 1
ATOM 769 C CA . ASN A 1 93 ? -6.060 2.147 6.811 1.00 93.50 93 ASN A CA 1
ATOM 770 C C . ASN A 1 93 ? -5.628 2.674 5.436 1.00 93.50 93 ASN A C 1
ATOM 772 O O . ASN A 1 93 ? -6.404 3.271 4.695 1.00 93.50 93 ASN A O 1
ATOM 776 N N . ALA A 1 94 ? -4.366 2.443 5.094 1.00 92.50 94 ALA A N 1
ATOM 777 C CA . ALA A 1 94 ? -3.842 2.695 3.758 1.00 92.50 94 ALA A CA 1
ATOM 778 C C . ALA A 1 94 ? -3.302 1.374 3.208 1.00 92.50 94 ALA A C 1
ATOM 780 O O . ALA A 1 94 ? -2.114 1.067 3.370 1.00 92.50 94 ALA A O 1
ATOM 781 N N . LEU A 1 95 ? -4.207 0.574 2.635 1.00 95.12 95 LEU A N 1
ATOM 782 C CA . LEU A 1 95 ? -3.912 -0.734 2.029 1.00 95.12 95 LEU A CA 1
ATOM 783 C C . LEU A 1 95 ? -3.304 -0.583 0.630 1.00 95.12 95 LEU A C 1
ATOM 785 O O . LEU A 1 95 ? -2.496 -1.403 0.192 1.00 95.12 95 LEU A O 1
ATOM 789 N N . VAL A 1 96 ? -3.670 0.501 -0.053 1.00 94.94 96 VAL A N 1
ATOM 790 C CA . VAL A 1 96 ? -3.161 0.883 -1.367 1.00 94.94 96 VAL A CA 1
ATOM 791 C C . VAL A 1 96 ? -2.781 2.360 -1.334 1.00 94.94 96 VAL A C 1
ATOM 793 O O . VAL A 1 96 ? -3.493 3.179 -0.757 1.00 94.94 96 VAL A O 1
ATOM 796 N N . LEU A 1 97 ? -1.652 2.711 -1.947 1.00 94.75 97 LEU A N 1
ATOM 797 C CA . LEU A 1 97 ? -1.293 4.095 -2.240 1.00 94.75 97 LEU A CA 1
ATOM 798 C C . LEU A 1 97 ? -1.563 4.393 -3.708 1.00 94.75 97 LEU A C 1
ATOM 800 O O . LEU A 1 97 ? -1.258 3.582 -4.588 1.00 94.75 97 LEU A O 1
ATOM 804 N N . ASN A 1 98 ? -2.036 5.615 -3.952 1.00 94.25 98 ASN A N 1
ATOM 805 C CA . ASN A 1 98 ? -2.438 6.117 -5.263 1.00 94.25 98 ASN A CA 1
ATOM 806 C C . ASN A 1 98 ? -3.694 5.438 -5.826 1.00 94.25 98 ASN A C 1
ATOM 808 O O . ASN A 1 98 ? -4.385 4.684 -5.150 1.00 94.25 98 ASN A O 1
ATOM 812 N N . CYS A 1 99 ? -4.029 5.762 -7.071 1.00 91.56 99 CYS A N 1
ATOM 813 C CA . CYS A 1 99 ? -5.255 5.322 -7.713 1.00 91.56 99 CYS A CA 1
ATOM 814 C C . CYS A 1 99 ? -5.015 4.925 -9.170 1.00 91.56 99 CYS A C 1
ATOM 816 O O . CYS A 1 99 ? -4.103 5.410 -9.839 1.00 91.56 99 CYS A O 1
ATOM 818 N N . LEU A 1 100 ? -5.884 4.066 -9.689 1.00 89.94 100 LEU A N 1
ATOM 819 C CA . LEU A 1 100 ? -5.881 3.628 -11.079 1.00 89.94 100 LEU A CA 1
ATOM 820 C C . LEU A 1 100 ? -6.367 4.710 -12.061 1.00 89.94 100 LEU A C 1
ATOM 822 O O . LEU A 1 100 ? -6.014 4.692 -13.243 1.00 89.94 100 LEU A O 1
ATOM 826 N N . TYR A 1 101 ? -7.179 5.645 -11.572 1.00 91.00 101 TYR A N 1
ATOM 827 C CA . TYR A 1 101 ? -7.827 6.680 -12.371 1.00 91.00 101 TYR A CA 1
ATOM 828 C C . TYR A 1 101 ? -6.960 7.940 -12.502 1.00 91.00 101 TYR A C 1
ATOM 830 O O . TYR A 1 101 ? -6.071 8.194 -11.684 1.00 91.00 101 TYR A O 1
ATOM 838 N N . ASN A 1 102 ? -7.222 8.731 -13.548 1.00 91.88 102 ASN A N 1
ATOM 839 C CA . ASN A 1 102 ? -6.578 10.023 -13.803 1.00 91.88 102 ASN A CA 1
ATOM 840 C C . ASN A 1 102 ? -7.623 11.150 -13.811 1.00 91.88 102 ASN A C 1
ATOM 842 O O . ASN A 1 102 ? -7.898 11.750 -14.847 1.00 91.88 102 ASN A O 1
ATOM 846 N N . CYS A 1 103 ? -8.274 11.383 -12.669 1.00 93.19 103 CYS A N 1
ATOM 847 C CA . CYS A 1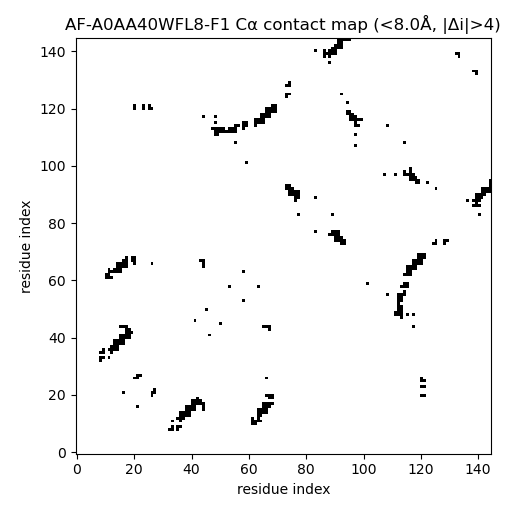 103 ? -9.281 12.439 -12.554 1.00 93.19 103 CYS A CA 1
ATOM 848 C C . CYS A 1 103 ? -8.603 13.814 -12.540 1.00 93.19 103 CYS A C 1
ATOM 850 O O . CYS A 1 103 ? -7.655 14.011 -11.780 1.00 93.19 103 CYS A O 1
ATOM 852 N N . SER A 1 104 ? -9.125 14.778 -13.302 1.00 92.44 104 SER A N 1
ATOM 853 C CA . SER A 1 104 ? -8.610 16.159 -13.354 1.00 92.44 104 SER A CA 1
ATOM 854 C C . SER A 1 104 ? -8.632 16.875 -11.998 1.00 92.44 104 SER A C 1
ATOM 856 O O . SER A 1 104 ? -7.817 17.756 -11.759 1.00 92.44 104 SER A O 1
ATOM 858 N N . TYR A 1 105 ? -9.528 16.459 -11.103 1.00 92.75 105 TYR A N 1
ATOM 859 C CA . TYR A 1 105 ? -9.713 16.997 -9.752 1.00 92.75 105 TYR A CA 1
ATOM 860 C C . TYR A 1 105 ? -9.051 16.143 -8.653 1.00 92.75 105 TYR A C 1
ATOM 862 O O . TYR A 1 105 ? -9.346 16.302 -7.471 1.00 92.75 105 TYR A O 1
ATOM 870 N N . CYS A 1 106 ? -8.207 15.171 -9.012 1.00 92.81 106 CYS A N 1
ATOM 871 C CA . CYS A 1 106 ? -7.641 14.242 -8.037 1.00 92.81 106 CYS A CA 1
ATOM 872 C C . CYS A 1 106 ? -6.613 14.932 -7.125 1.00 92.81 106 CYS A C 1
ATOM 874 O O . CYS A 1 106 ? -5.526 15.295 -7.570 1.00 92.81 106 CYS A O 1
ATOM 876 N N . TYR A 1 107 ? -6.912 15.027 -5.828 1.00 92.25 107 TYR A N 1
ATOM 877 C CA . TYR A 1 107 ? -5.993 15.615 -4.847 1.00 92.25 107 TYR A CA 1
ATOM 878 C C . TYR A 1 107 ? -4.697 14.803 -4.669 1.00 92.25 107 TYR A C 1
ATOM 880 O O . TYR A 1 107 ? -3.663 15.363 -4.310 1.00 92.25 107 TYR A O 1
ATOM 888 N N . LEU A 1 108 ? -4.713 13.496 -4.973 1.00 91.44 108 LEU A N 1
ATOM 889 C CA . LEU A 1 108 ? -3.520 12.645 -4.879 1.00 91.44 108 LEU A CA 1
ATOM 890 C C . LEU A 1 108 ? -2.399 13.099 -5.822 1.00 91.44 108 LEU A C 1
ATOM 892 O O . LEU A 1 108 ? -1.237 12.830 -5.531 1.00 91.44 108 LEU A O 1
ATOM 896 N N . GLN A 1 109 ? -2.728 13.827 -6.900 1.00 91.12 109 GLN A N 1
ATOM 897 C CA . GLN A 1 109 ? -1.732 14.428 -7.796 1.00 91.12 109 GLN A CA 1
ATOM 898 C C . GLN A 1 109 ? -0.846 15.460 -7.085 1.00 91.12 109 GLN A C 1
ATOM 900 O O . GLN A 1 109 ? 0.288 15.669 -7.499 1.00 91.12 109 GLN A O 1
ATOM 905 N N . GLY A 1 110 ? -1.360 16.107 -6.033 1.00 88.88 110 GLY A N 1
ATOM 906 C CA . GLY A 1 110 ? -0.596 17.022 -5.182 1.00 88.88 110 GLY A CA 1
ATOM 907 C C . GLY A 1 110 ? -0.009 16.357 -3.932 1.00 88.88 110 GLY A C 1
ATOM 908 O O . GLY A 1 110 ? 0.857 16.941 -3.290 1.00 88.88 110 GLY A O 1
ATOM 909 N N . MET A 1 111 ? -0.468 15.152 -3.576 1.00 91.06 111 MET A N 1
ATOM 910 C CA . MET A 1 111 ? -0.024 14.432 -2.376 1.00 91.06 111 MET A CA 1
ATOM 911 C C . MET A 1 111 ? 1.193 13.539 -2.637 1.00 91.06 111 MET A C 1
ATOM 913 O O . MET A 1 111 ? 2.052 13.405 -1.767 1.00 91.06 111 MET A O 1
ATOM 917 N N . TYR A 1 112 ? 1.262 12.907 -3.811 1.00 92.25 112 TYR A N 1
ATOM 918 C CA . TYR A 1 112 ? 2.320 11.960 -4.152 1.00 92.25 112 TYR A CA 1
ATOM 919 C C . TYR A 1 112 ? 3.102 12.419 -5.385 1.00 92.25 112 TYR A C 1
ATOM 921 O O . TYR A 1 112 ? 2.489 12.803 -6.381 1.00 92.25 112 TYR A O 1
ATOM 929 N N . PRO A 1 113 ? 4.445 12.316 -5.373 1.00 90.62 113 PRO A N 1
ATOM 930 C CA . PRO A 1 113 ? 5.256 12.667 -6.537 1.00 90.62 113 PRO A CA 1
ATOM 931 C C . PRO A 1 113 ? 5.156 11.617 -7.658 1.00 90.62 113 PRO A C 1
ATOM 933 O O . PRO A 1 113 ? 5.507 11.900 -8.799 1.00 90.62 113 PRO A O 1
ATOM 936 N N . SER A 1 114 ? 4.653 10.413 -7.361 1.00 94.50 114 SER A N 1
ATOM 937 C CA . SER A 1 114 ? 4.456 9.326 -8.324 1.00 94.50 114 SER A CA 1
ATOM 938 C C . SER A 1 114 ? 2.981 9.114 -8.665 1.00 94.50 114 SER A C 1
ATOM 940 O O . SER A 1 114 ? 2.105 9.339 -7.833 1.00 94.50 114 SER A O 1
ATOM 942 N N . ALA A 1 115 ? 2.706 8.609 -9.871 1.00 94.19 115 ALA A N 1
ATOM 943 C CA . ALA A 1 115 ? 1.410 8.061 -10.280 1.00 94.19 115 ALA A CA 1
ATOM 944 C C . ALA A 1 115 ? 1.337 6.521 -10.202 1.00 94.19 115 ALA A C 1
ATOM 946 O O . ALA A 1 115 ? 0.304 5.943 -10.555 1.00 94.19 115 ALA A O 1
ATOM 947 N N . ASN A 1 116 ? 2.426 5.860 -9.789 1.00 95.81 116 ASN A N 1
ATOM 948 C CA . ASN A 1 116 ? 2.470 4.411 -9.595 1.00 95.81 116 ASN A CA 1
ATOM 949 C C . ASN A 1 116 ? 1.564 3.992 -8.436 1.00 95.81 116 ASN A C 1
ATOM 951 O O . ASN A 1 116 ? 1.287 4.783 -7.536 1.00 95.81 116 ASN A O 1
ATOM 955 N N . ILE A 1 117 ? 1.108 2.744 -8.461 1.00 96.12 117 ILE A N 1
ATOM 956 C CA . ILE A 1 117 ? 0.205 2.194 -7.448 1.00 96.12 117 ILE A CA 1
ATOM 957 C C . ILE A 1 117 ? 1.015 1.272 -6.552 1.00 96.12 117 ILE A C 1
ATOM 959 O O . ILE A 1 117 ? 1.645 0.346 -7.056 1.00 96.12 117 ILE A O 1
ATOM 963 N N . ALA A 1 118 ? 0.981 1.504 -5.242 1.00 97.19 118 ALA A N 1
ATOM 964 C CA . ALA A 1 118 ? 1.604 0.610 -4.272 1.00 97.19 118 ALA A CA 1
ATOM 965 C C . ALA A 1 118 ? 0.528 -0.162 -3.512 1.00 97.19 118 ALA A C 1
ATOM 967 O O . ALA A 1 118 ? -0.353 0.448 -2.919 1.00 97.19 118 ALA A O 1
ATOM 968 N N . VAL A 1 119 ? 0.595 -1.488 -3.530 1.00 97.44 119 VAL A N 1
ATOM 969 C CA . VAL A 1 119 ? -0.317 -2.385 -2.816 1.00 97.44 119 VAL A CA 1
ATOM 970 C C . VAL A 1 119 ? 0.457 -3.063 -1.697 1.00 97.44 119 VAL A C 1
ATOM 972 O O . VAL A 1 119 ? 1.489 -3.693 -1.945 1.00 97.44 119 VAL A O 1
ATOM 975 N N . PHE A 1 120 ? -0.051 -2.953 -0.470 1.00 97.81 120 PHE A N 1
ATOM 976 C CA . PHE A 1 120 ? 0.513 -3.660 0.671 1.00 97.81 120 PHE A CA 1
ATOM 977 C C . PHE A 1 120 ? -0.093 -5.056 0.764 1.00 97.81 120 PHE A C 1
ATOM 979 O O . PHE A 1 120 ? -1.309 -5.218 0.809 1.00 97.81 120 PHE A O 1
ATOM 986 N N . VAL A 1 121 ? 0.762 -6.077 0.734 1.00 98.19 121 VAL A N 1
ATOM 987 C CA . VAL A 1 121 ? 0.314 -7.470 0.604 1.00 98.19 121 VAL A CA 1
ATOM 988 C C . VAL A 1 121 ? -0.013 -8.132 1.942 1.00 98.19 121 VAL A C 1
ATOM 990 O O . VAL A 1 121 ? -0.714 -9.141 1.943 1.00 98.19 121 VAL A O 1
ATOM 993 N N . ASN A 1 122 ? 0.473 -7.567 3.050 1.00 97.31 122 ASN A N 1
ATOM 994 C CA . ASN A 1 122 ? 0.395 -8.112 4.407 1.00 97.31 122 ASN A CA 1
ATOM 995 C C . ASN A 1 122 ? -0.851 -7.636 5.181 1.00 97.31 122 ASN A C 1
ATOM 997 O O . ASN A 1 122 ? -0.757 -7.058 6.265 1.00 97.31 122 ASN A O 1
ATOM 1001 N N . ASN A 1 123 ? -2.039 -7.850 4.608 1.00 95.62 123 ASN A N 1
ATOM 1002 C CA . ASN A 1 123 ? -3.320 -7.439 5.205 1.00 95.62 123 ASN A CA 1
ATOM 10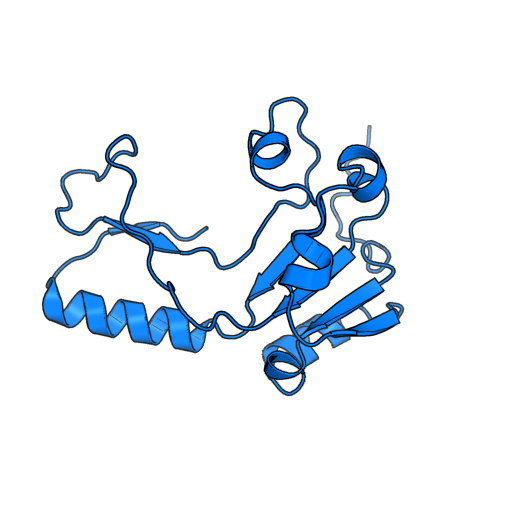03 C C . ASN A 1 123 ? -3.602 -8.108 6.561 1.00 95.62 123 ASN A C 1
ATOM 1005 O O . ASN A 1 123 ? -4.311 -7.545 7.393 1.00 95.62 123 ASN A O 1
ATOM 1009 N N . GLU A 1 124 ? -3.048 -9.291 6.801 1.00 96.88 124 GLU A N 1
ATOM 1010 C CA . GLU A 1 124 ? -3.126 -10.004 8.074 1.00 96.88 124 GLU A CA 1
ATOM 1011 C C . GLU A 1 124 ? -2.571 -9.176 9.242 1.00 96.88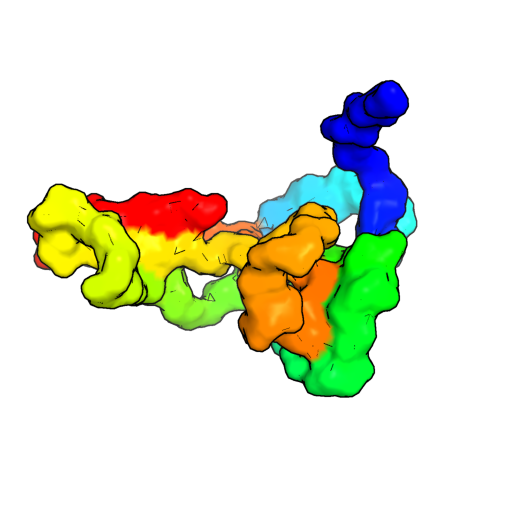 124 GLU A C 1
ATOM 1013 O O . GLU A 1 124 ? -3.177 -9.152 10.313 1.00 96.88 124 GLU A O 1
ATOM 1018 N N . GLU A 1 125 ? -1.502 -8.408 9.020 1.00 97.00 125 GLU A N 1
ATOM 1019 C CA . GLU A 1 125 ? -0.930 -7.527 10.040 1.00 97.00 125 GLU A CA 1
ATOM 1020 C C . GLU A 1 125 ? -1.847 -6.325 10.320 1.00 97.00 125 GLU A C 1
ATOM 1022 O O . GLU A 1 125 ? -2.044 -5.948 11.477 1.00 97.00 125 GLU A O 1
ATOM 1027 N N . TYR A 1 126 ? -2.497 -5.764 9.290 1.00 96.38 126 TYR A N 1
ATOM 1028 C CA . TYR A 1 126 ? -3.513 -4.717 9.472 1.00 96.38 126 TYR A CA 1
ATOM 1029 C C . TYR A 1 126 ? -4.690 -5.217 10.315 1.00 96.38 126 TYR A C 1
ATOM 1031 O O . TYR A 1 126 ? -5.155 -4.516 11.219 1.00 96.38 126 TYR A O 1
ATOM 1039 N N . ILE A 1 127 ? -5.168 -6.433 10.037 1.00 95.81 127 ILE A N 1
ATOM 1040 C CA . ILE A 1 127 ? -6.257 -7.063 10.791 1.00 95.81 127 ILE A CA 1
ATOM 1041 C C . ILE A 1 127 ? -5.824 -7.285 12.241 1.00 95.81 127 ILE A C 1
ATOM 1043 O O . ILE A 1 127 ? -6.559 -6.906 13.153 1.00 95.81 127 ILE A O 1
ATOM 1047 N N . GLN A 1 128 ? -4.622 -7.822 12.468 1.00 96.94 128 GLN A N 1
ATOM 1048 C CA . GLN A 1 128 ? -4.084 -8.025 13.812 1.00 96.94 128 GLN A CA 1
ATOM 1049 C C . GLN A 1 128 ? -4.020 -6.707 14.598 1.00 96.94 128 GLN A C 1
ATOM 1051 O O . GLN A 1 128 ? -4.530 -6.633 15.716 1.00 96.94 128 GLN A O 1
ATOM 1056 N N . LYS A 1 129 ? -3.464 -5.639 14.010 1.00 95.75 129 LYS A N 1
ATOM 1057 C CA . LYS A 1 129 ? -3.395 -4.319 14.660 1.00 95.75 129 LYS A CA 1
ATOM 1058 C C . LYS A 1 129 ? -4.768 -3.710 14.926 1.00 95.75 129 LYS A C 1
ATOM 1060 O O . LYS A 1 129 ? -4.973 -3.102 15.973 1.00 95.75 129 LYS A O 1
ATOM 1065 N N . THR A 1 130 ? -5.729 -3.933 14.035 1.00 95.44 130 THR A N 1
ATOM 1066 C CA . THR A 1 130 ? -7.126 -3.528 14.251 1.00 95.44 130 THR A CA 1
ATOM 1067 C C . THR A 1 130 ? -7.741 -4.257 15.445 1.00 95.44 130 THR A C 1
ATOM 1069 O O . THR A 1 130 ? -8.399 -3.634 16.275 1.00 95.44 130 THR A O 1
ATOM 1072 N N . GLN A 1 131 ? -7.499 -5.563 15.580 1.00 95.88 131 GLN A N 1
ATOM 1073 C CA . GLN A 1 131 ? -7.990 -6.354 16.711 1.00 95.88 131 GLN A CA 1
ATOM 1074 C C . GLN A 1 131 ? -7.336 -5.949 18.037 1.00 95.88 131 GLN A C 1
ATOM 1076 O O . GLN A 1 131 ? -8.021 -5.886 19.057 1.00 95.88 131 GLN A O 1
ATOM 1081 N N . GLU A 1 132 ? -6.029 -5.669 18.038 1.00 95.81 132 GLU A N 1
ATOM 1082 C CA . GLU A 1 132 ? -5.318 -5.118 19.201 1.00 95.81 132 GLU A CA 1
ATOM 1083 C C . GLU A 1 132 ? -5.957 -3.794 19.644 1.00 95.81 132 GLU A C 1
ATOM 1085 O O . GLU A 1 132 ? -6.300 -3.643 20.817 1.00 95.81 132 GLU A O 1
ATOM 1090 N N . GLN A 1 133 ? -6.214 -2.883 18.700 1.00 94.88 133 GLN A N 1
ATOM 1091 C CA . GLN A 1 133 ? -6.851 -1.602 18.996 1.00 94.88 133 GLN A CA 1
ATOM 1092 C C . GLN A 1 133 ? -8.281 -1.770 19.520 1.00 94.88 133 GLN A C 1
ATOM 1094 O O . GLN A 1 133 ? -8.645 -1.140 20.511 1.00 94.88 133 GLN A O 1
ATOM 1099 N N . LEU A 1 134 ? -9.072 -2.663 18.917 1.00 95.06 134 LEU A N 1
ATOM 1100 C CA . LEU A 1 134 ? -10.448 -2.934 19.337 1.00 95.06 134 LEU A CA 1
ATOM 1101 C C . LEU A 1 134 ? -10.539 -3.427 20.785 1.00 95.06 134 LEU A C 1
ATOM 1103 O O . LEU A 1 134 ? -11.460 -3.050 21.507 1.00 95.06 134 LEU A O 1
ATOM 1107 N N . LYS A 1 135 ? -9.576 -4.245 21.231 1.00 95.81 135 LYS A N 1
ATOM 1108 C CA . LYS A 1 135 ? -9.515 -4.720 22.623 1.00 95.81 135 LYS A CA 1
ATOM 1109 C C . LYS A 1 135 ? -9.284 -3.578 23.614 1.00 95.81 135 LYS A C 1
ATOM 1111 O O . LYS A 1 135 ? -9.818 -3.629 24.718 1.00 95.81 135 LYS A O 1
ATOM 1116 N N . LEU A 1 136 ? -8.511 -2.564 23.224 1.00 92.31 136 LEU A N 1
ATOM 1117 C CA . LEU A 1 136 ? -8.229 -1.392 24.057 1.00 92.31 136 LEU A CA 1
ATOM 1118 C C . LEU A 1 136 ? -9.405 -0.410 24.070 1.00 92.31 136 LEU A C 1
ATOM 1120 O O . LEU A 1 136 ? -9.758 0.119 25.122 1.00 92.31 136 LEU A O 1
ATOM 1124 N N . SER A 1 137 ? -10.019 -0.175 22.910 1.00 92.06 137 SER A N 1
ATOM 1125 C CA . SER A 1 137 ? -11.032 0.865 22.729 1.00 92.06 137 SER A CA 1
ATOM 1126 C C . SER A 1 137 ? -12.475 0.407 22.966 1.00 92.06 137 SER A C 1
ATOM 1128 O O . SER A 1 137 ? -13.355 1.251 23.120 1.00 92.06 137 SER A O 1
ATOM 1130 N N . LYS A 1 138 ? -12.742 -0.909 23.005 1.00 89.06 138 LYS A N 1
ATOM 1131 C CA . LYS A 1 138 ? -14.069 -1.573 23.052 1.00 89.06 138 LYS A CA 1
ATOM 1132 C C . LYS A 1 138 ? -14.950 -1.355 21.815 1.00 89.06 138 LYS A C 1
ATOM 1134 O O . LYS A 1 138 ? -15.688 -2.258 21.433 1.00 89.06 138 LYS A O 1
ATOM 1139 N N . SER A 1 139 ? -14.864 -0.194 21.179 1.00 90.88 139 SER A N 1
ATOM 1140 C CA . SER A 1 139 ? -15.441 0.107 19.871 1.00 90.88 139 SER A CA 1
ATOM 1141 C C . SER A 1 139 ? -14.441 0.913 19.045 1.00 90.88 139 SER A C 1
ATOM 1143 O O . SER A 1 139 ? -13.588 1.618 19.586 1.00 90.88 139 SER A O 1
ATOM 1145 N N . LEU A 1 140 ? -14.499 0.779 17.723 1.00 92.44 140 LEU A N 1
ATOM 1146 C CA . LEU A 1 140 ? -13.711 1.596 16.806 1.00 92.44 140 LEU A CA 1
ATOM 1147 C C . LEU A 1 140 ? -14.481 1.793 15.506 1.00 92.44 140 LEU A C 1
ATOM 1149 O O . LEU A 1 140 ? -15.208 0.896 15.074 1.00 92.44 140 LEU A O 1
ATOM 1153 N N . TYR A 1 141 ? -14.283 2.945 14.878 1.00 93.50 141 TYR A N 1
ATOM 1154 C CA . TYR A 1 141 ? -14.713 3.203 13.514 1.00 93.50 141 TYR A CA 1
ATOM 1155 C C . TYR A 1 141 ? -13.483 3.161 12.606 1.00 93.50 141 TYR A C 1
ATOM 1157 O O . TYR A 1 141 ? -12.576 3.977 12.749 1.00 93.50 141 TYR A O 1
ATOM 1165 N N . LEU A 1 142 ? -13.424 2.172 11.712 1.00 93.12 142 LEU A N 1
ATOM 1166 C CA . LEU A 1 142 ? -12.323 1.994 10.767 1.00 93.12 142 LEU A CA 1
ATOM 1167 C C . LEU A 1 142 ? -12.836 2.172 9.346 1.00 93.12 142 LEU A C 1
ATOM 1169 O O . LEU A 1 142 ? -13.581 1.333 8.840 1.00 93.12 142 LEU A O 1
ATOM 1173 N N . CYS A 1 143 ? -12.375 3.229 8.688 1.00 88.94 143 CYS A N 1
ATOM 1174 C CA . CYS A 1 143 ? -12.542 3.364 7.252 1.00 88.94 143 CYS A CA 1
ATOM 1175 C C . CYS A 1 143 ? -11.648 2.355 6.529 1.00 88.94 143 CYS A C 1
ATOM 1177 O O . CYS A 1 143 ? -10.433 2.310 6.750 1.00 88.94 143 CYS A O 1
ATOM 1179 N N . ILE A 1 144 ? -12.265 1.576 5.644 1.00 80.00 144 ILE A N 1
ATOM 1180 C CA . ILE A 1 144 ? -11.579 0.684 4.714 1.00 80.00 144 ILE A CA 1
ATOM 1181 C C . ILE A 1 144 ? -11.445 1.449 3.395 1.00 80.00 144 ILE A C 1
ATOM 1183 O O . ILE A 1 144 ? -12.448 1.931 2.867 1.00 80.00 144 ILE A O 1
ATOM 1187 N N . SER A 1 145 ? -10.206 1.619 2.933 1.00 62.34 145 SER A N 1
ATOM 1188 C CA . SER A 1 145 ? -9.876 2.274 1.657 1.00 62.34 145 SER A CA 1
ATOM 1189 C C . SER A 1 145 ? -10.131 1.391 0.438 1.00 62.34 145 SER A C 1
ATOM 1191 O O . SER A 1 145 ? -9.959 0.155 0.549 1.00 62.34 145 SER A O 1
#

Foldseek 3Di:
DDPPPDPDLQQAQEEEEAPVQCPPPQVVVVVVSNVNHHYHYDNDPCVVWADQPADAVVCLVRAHEYEAADPDCQWDFDDPVDDQVPFPAETEGPQKQADNDDDPPDCSVVVTSYNHMYGHRPVVVSVVVVVVVCVVRVDHHYDYD

pLDDT: mean 90.05, std 13.08, range [34.97, 98.69]

Sequence (145 aa):
MHSNNFISPKRFSHIYVEESAKYHPKTSEILSKFPESYTIAIDSYKEVFNPSAQSFQTQKRSPKLILAKRKEQFLYPGSGIAPDFGYQFFYYNALVLNCLYNCSYCYLQGMYPSANIAVFVNNEEYIQKTQEQLKLSKSLYLCIS

Organism: NCBI:txid44276

Secondary structure (DSSP, 8-state):
-----S--GGG-SEEEEETTTTT-HHHHHHHTT-TTSEEEEES-THHHH--SS--HHHHHHS--EEEE---S--SEEPPTTS--TT-SSEEE--SEES-S---TT-THHHH-S---EEEE--HHHHHHHHHHHHHHHSS-EEE--

Radius of gyration: 16.97 Å; Cα contacts (8 Å, |Δi|>4): 222; chains: 1; bounding box: 34×33×50 Å

Solvent-accessible surface area (backbone atoms only — not comparable to full-atom values): 8617 Å² total; per-residue (Å²): 132,87,81,77,84,62,88,55,65,76,59,35,64,36,34,38,30,13,62,87,23,59,85,37,70,56,43,54,61,53,48,69,64,32,81,88,34,47,77,40,80,38,87,47,63,57,75,75,42,57,51,74,95,46,59,39,75,64,29,62,77,60,32,38,41,31,40,24,60,75,89,66,80,58,66,38,73,50,56,98,81,58,89,51,86,88,42,92,44,32,29,34,42,77,57,56,44,73,57,95,71,85,59,96,82,47,66,58,72,80,73,39,42,39,36,42,33,38,39,45,57,55,57,67,57,41,51,50,52,50,53,56,49,34,71,74,58,77,54,67,44,72,51,81,116

InterPro domains:
  IPR049539 Spore photoproduct lyase [PTHR37822] (12-143)